Protein AF-A0AA42UEP9-F1 (afdb_monomer_lite)

Sequence (119 aa):
MKMKLSLFCANTGLSKKDFPLWSDVYDALHQLRRNTGSVNIVDFDNQKTLSIHSDGMHFLLSLIEGKDDKTKIQSIQTACFGRKESSVPPVFLSHSHGLTSDFEFVTEVSRTFFITGQV

pLDDT: mean 79.88, std 18.28, range [32.94, 97.12]

Organism: Enterobacter cloacae (NCBI:txid550)

Radius of gyration: 13.28 Å; chains: 1; bounding box: 37×29×29 Å

Foldseek 3Di:
DFKKKWWAFPVPGIDIDTPDDLVVVVVSLVVQLQGFTWMWIADPVQQWIFIWGHRNQWIWTDIDHDDPVVVVNVVQSCVVPVDPDDDDDHDDDVDTDPIDRDSVVVSVQVVCCNVPVHD

Secondary structure (DSSP, 8-state):
--EEEEEEETTTEEEEEES--HHHHHHHHHHHTTSSEEEEEEETTTTEEEEEEESSS-EEEEEEESS-HHHHHHHHHHHHHS-SS---PPP--TT----B--HHHHHHHHHHHHHHS--

Structure (mmCIF, N/CA/C/O backbone):
data_AF-A0AA42UEP9-F1
#
_entry.id   AF-A0AA42UEP9-F1
#
loop_
_atom_site.group_PDB
_atom_site.id
_atom_site.type_symbol
_atom_site.label_atom_id
_atom_site.label_alt_id
_atom_site.label_comp_id
_atom_site.label_asym_id
_atom_site.label_entity_id
_atom_site.label_seq_id
_atom_site.pdbx_PDB_ins_code
_atom_site.Cartn_x
_atom_site.Cartn_y
_atom_site.Cartn_z
_atom_site.occupancy
_atom_site.B_iso_or_equiv
_atom_site.auth_seq_id
_atom_site.auth_comp_id
_atom_site.auth_asym_id
_atom_site.auth_atom_id
_atom_site.pdbx_PDB_model_num
ATOM 1 N N . MET A 1 1 ? -13.415 3.759 10.375 1.00 77.50 1 MET A N 1
ATOM 2 C CA . MET A 1 1 ? -11.969 3.505 10.483 1.00 77.50 1 MET A CA 1
ATOM 3 C C . MET A 1 1 ? -11.217 4.781 10.204 1.00 77.50 1 MET A C 1
ATOM 5 O O . MET A 1 1 ? -11.505 5.462 9.221 1.00 77.50 1 MET A O 1
ATOM 9 N N . LYS A 1 2 ? -10.284 5.126 11.081 1.00 88.38 2 LYS A N 1
ATOM 10 C CA . LYS A 1 2 ? -9.374 6.250 10.890 1.00 88.38 2 LYS A CA 1
ATOM 11 C C . LYS A 1 2 ? -8.211 5.811 10.013 1.00 88.38 2 LYS A C 1
ATOM 13 O O . LYS A 1 2 ? -7.197 5.322 10.505 1.00 88.38 2 LYS A O 1
ATOM 18 N N . MET A 1 3 ? -8.382 6.009 8.712 1.00 93.31 3 MET A N 1
ATOM 19 C CA . MET A 1 3 ? -7.340 5.708 7.741 1.00 93.31 3 MET A CA 1
ATOM 20 C C . MET A 1 3 ? -6.307 6.824 7.650 1.00 93.31 3 MET A C 1
ATOM 22 O O . MET A 1 3 ? -6.632 8.012 7.745 1.00 93.31 3 MET A O 1
ATOM 26 N N . LYS A 1 4 ? -5.059 6.434 7.405 1.00 94.62 4 LYS A N 1
ATOM 27 C CA . LYS A 1 4 ? -3.986 7.332 6.980 1.00 94.62 4 LYS A CA 1
ATOM 28 C C . LYS A 1 4 ? -3.280 6.745 5.773 1.00 94.62 4 LYS A C 1
ATOM 30 O O . LYS A 1 4 ? -3.128 5.534 5.662 1.00 94.62 4 LYS A O 1
ATOM 35 N N . LEU A 1 5 ? -2.830 7.617 4.885 1.00 95.88 5 LEU A N 1
ATOM 36 C CA . LEU A 1 5 ? -2.074 7.255 3.698 1.00 95.88 5 LEU A CA 1
ATOM 37 C C . LEU A 1 5 ? -0.696 7.897 3.772 1.00 95.88 5 LEU A C 1
ATOM 39 O O . LEU A 1 5 ? -0.560 9.077 4.101 1.00 95.88 5 LEU A O 1
ATOM 43 N N . SER A 1 6 ? 0.329 7.133 3.426 1.00 93.94 6 SER A N 1
ATOM 44 C CA . SER A 1 6 ? 1.643 7.680 3.109 1.00 93.94 6 SER A CA 1
ATOM 45 C C . SER A 1 6 ? 2.149 7.096 1.802 1.00 93.94 6 SER A C 1
ATOM 47 O O . SER A 1 6 ? 2.009 5.901 1.565 1.00 93.94 6 SER A O 1
ATOM 49 N N . LEU A 1 7 ? 2.731 7.949 0.971 1.00 92.69 7 LEU A N 1
ATOM 50 C CA . LEU A 1 7 ? 3.382 7.591 -0.279 1.00 92.69 7 LEU A CA 1
ATOM 51 C C . LEU A 1 7 ? 4.828 8.054 -0.186 1.00 92.69 7 LEU A C 1
ATOM 53 O O . LEU A 1 7 ? 5.084 9.228 0.066 1.00 92.69 7 LEU A O 1
ATOM 57 N N . PHE A 1 8 ? 5.766 7.152 -0.409 1.00 90.94 8 PHE A N 1
ATOM 58 C CA . PHE A 1 8 ? 7.166 7.475 -0.602 1.00 90.94 8 PHE A CA 1
ATOM 59 C C . PHE A 1 8 ? 7.583 7.009 -1.990 1.00 90.94 8 PHE A C 1
ATOM 61 O O . PHE A 1 8 ? 7.491 5.824 -2.289 1.00 90.94 8 PHE A O 1
ATOM 68 N N . CYS A 1 9 ? 8.099 7.907 -2.820 1.00 85.69 9 CYS A N 1
ATOM 69 C CA . CYS A 1 9 ? 8.803 7.527 -4.042 1.00 85.69 9 CYS A CA 1
ATOM 70 C C . CYS A 1 9 ? 10.182 8.175 -4.041 1.00 85.69 9 CYS A C 1
ATOM 72 O O . CYS A 1 9 ? 10.324 9.329 -3.640 1.00 85.69 9 CYS A O 1
ATOM 74 N N . ALA A 1 10 ? 11.191 7.463 -4.545 1.00 79.00 10 ALA A N 1
ATOM 75 C CA . ALA A 1 10 ? 12.559 7.980 -4.597 1.00 79.00 10 ALA A CA 1
ATOM 76 C C . ALA A 1 10 ? 12.660 9.330 -5.340 1.00 79.00 10 ALA A C 1
ATOM 78 O O . AL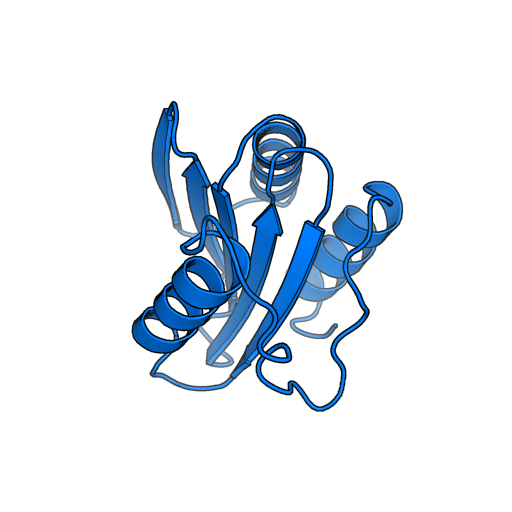A A 1 10 ? 13.451 10.187 -4.957 1.00 79.00 10 ALA A O 1
ATOM 79 N N . ASN A 1 11 ? 11.817 9.533 -6.358 1.00 72.94 11 ASN A N 1
ATOM 80 C CA . ASN A 1 11 ? 11.858 10.706 -7.234 1.00 72.94 11 ASN A CA 1
ATOM 81 C C . ASN A 1 11 ? 11.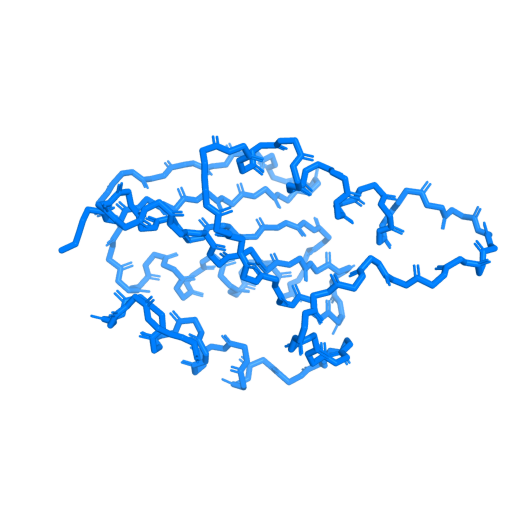031 11.899 -6.729 1.00 72.94 11 ASN A C 1
ATOM 83 O O . ASN A 1 11 ? 11.349 13.038 -7.055 1.00 72.94 11 ASN A O 1
ATOM 87 N N . THR A 1 12 ? 9.957 11.657 -5.972 1.00 78.06 12 THR A N 1
ATOM 88 C CA . THR A 1 12 ? 9.004 12.706 -5.546 1.00 78.06 12 THR A CA 1
ATOM 89 C C . THR A 1 12 ? 8.988 12.933 -4.036 1.00 78.06 12 THR A C 1
ATOM 91 O O . THR A 1 12 ? 8.386 13.895 -3.563 1.00 78.06 12 THR A O 1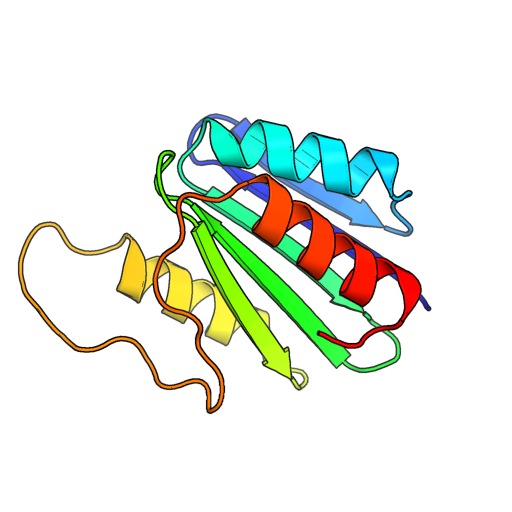
ATOM 94 N N . GLY A 1 13 ? 9.689 12.097 -3.269 1.00 81.62 13 GLY A N 1
ATOM 95 C CA . GLY A 1 13 ? 9.784 12.204 -1.820 1.00 81.62 13 GLY A CA 1
ATOM 96 C C . GLY A 1 13 ? 8.587 11.595 -1.089 1.00 81.62 13 GLY A C 1
ATOM 97 O O . GLY A 1 13 ? 7.925 10.682 -1.580 1.00 81.62 13 GLY A O 1
ATOM 98 N N . LEU A 1 14 ? 8.360 12.066 0.140 1.00 88.19 14 LEU A N 1
ATOM 99 C CA . LEU A 1 14 ? 7.337 11.557 1.053 1.00 88.19 14 LEU A CA 1
ATOM 100 C C . LEU A 1 14 ? 6.109 12.474 1.061 1.00 88.19 14 LEU A C 1
ATOM 102 O O . LEU A 1 14 ? 6.210 13.645 1.419 1.00 88.19 14 LEU A O 1
ATOM 106 N N . SER A 1 15 ? 4.944 11.906 0.772 1.00 91.00 15 SER A N 1
ATOM 107 C CA . SER A 1 15 ? 3.631 12.527 0.927 1.00 91.00 15 SER A CA 1
ATOM 108 C C . SER A 1 15 ? 2.814 11.782 1.981 1.00 91.00 15 SER A C 1
ATOM 110 O O . SER A 1 15 ? 2.927 10.562 2.129 1.00 91.00 15 SER A O 1
ATOM 112 N N . LYS A 1 16 ? 2.002 12.511 2.749 1.00 94.00 16 LYS A N 1
ATOM 113 C CA . LYS A 1 16 ? 1.124 11.955 3.787 1.00 94.00 16 LYS A CA 1
ATOM 114 C C . LYS A 1 16 ? -0.245 12.607 3.720 1.00 94.00 16 LYS A C 1
ATOM 116 O O . LYS A 1 16 ? -0.343 13.809 3.488 1.00 94.00 16 LYS A O 1
ATOM 121 N N . LYS A 1 17 ? -1.282 11.821 3.991 1.00 95.31 17 LYS A N 1
ATOM 122 C CA . LYS A 1 17 ? -2.660 12.294 4.071 1.00 95.31 17 LYS A CA 1
ATOM 123 C C . LYS A 1 17 ? -3.387 11.612 5.223 1.00 95.31 17 LYS A C 1
ATOM 125 O O . LYS A 1 17 ? -3.453 10.385 5.285 1.00 95.31 17 LYS A O 1
ATOM 130 N N . ASP A 1 18 ? -3.927 12.417 6.130 1.00 94.19 18 ASP A N 1
ATOM 131 C CA . ASP A 1 18 ? -4.884 11.948 7.129 1.00 94.19 18 ASP A CA 1
ATOM 132 C C . ASP A 1 18 ? -6.282 11.902 6.501 1.00 94.19 18 ASP A C 1
ATOM 134 O O . ASP A 1 18 ? -6.630 12.776 5.707 1.00 94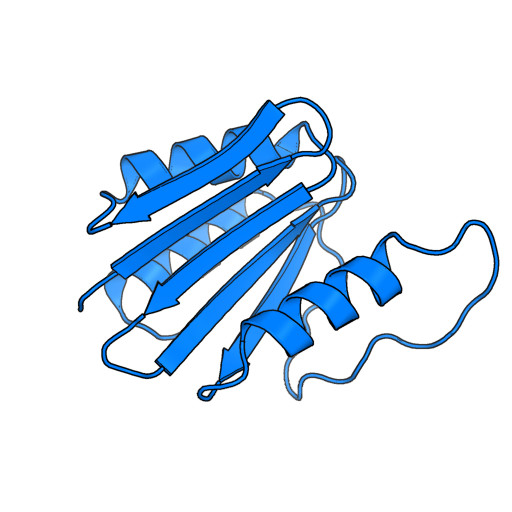.19 18 ASP A O 1
ATOM 138 N N . PHE A 1 19 ? -7.076 10.889 6.857 1.00 93.19 19 PHE A N 1
ATOM 139 C CA . PHE A 1 19 ? -8.432 10.685 6.328 1.00 93.19 19 PHE A CA 1
ATOM 140 C C . PHE A 1 19 ? -8.495 10.689 4.783 1.00 93.19 19 PHE A C 1
ATOM 142 O O . PHE A 1 19 ? -9.265 11.454 4.198 1.00 93.19 19 PHE A O 1
ATOM 149 N N . PRO A 1 20 ? -7.670 9.870 4.100 1.00 96.25 20 PRO A N 1
ATOM 150 C CA . PRO A 1 20 ? -7.699 9.764 2.645 1.00 96.25 20 PRO A CA 1
ATOM 151 C C . PRO A 1 20 ? -9.057 9.233 2.164 1.00 96.25 20 PRO A C 1
ATOM 153 O O . PRO A 1 20 ? -9.720 8.464 2.859 1.00 96.25 20 PRO A O 1
ATOM 156 N N . LEU A 1 21 ? -9.446 9.608 0.949 1.00 96.75 21 LEU A N 1
ATOM 157 C CA . LEU A 1 21 ? -10.490 8.940 0.178 1.00 96.75 21 LEU A CA 1
ATOM 158 C C . LEU A 1 21 ? -9.882 7.771 -0.605 1.00 96.75 21 LEU A C 1
ATOM 160 O O . LEU A 1 21 ? -8.676 7.728 -0.847 1.00 96.75 21 LEU A O 1
ATOM 164 N N . TRP A 1 22 ? -10.723 6.848 -1.081 1.00 96.31 22 TRP A N 1
ATOM 165 C CA . TRP A 1 22 ? -10.253 5.760 -1.947 1.00 96.31 22 TRP A CA 1
ATOM 166 C C . TRP A 1 22 ? -9.541 6.278 -3.207 1.00 96.31 22 TRP A C 1
ATOM 168 O O . TRP A 1 22 ? -8.546 5.697 -3.628 1.00 96.31 22 TRP A O 1
ATOM 178 N N . SER A 1 23 ? -9.999 7.398 -3.778 1.00 97.12 23 SER A N 1
ATOM 179 C CA . SER A 1 23 ? -9.333 8.033 -4.921 1.00 97.12 23 SER A CA 1
ATOM 180 C C . SER A 1 23 ? -7.884 8.412 -4.613 1.00 97.12 23 SER A C 1
ATOM 182 O O . SER A 1 23 ? -7.017 8.186 -5.445 1.00 97.12 23 SER A O 1
ATOM 184 N N . ASP A 1 24 ? -7.594 8.891 -3.398 1.00 97.06 24 ASP A N 1
ATOM 185 C CA . ASP A 1 24 ? -6.225 9.231 -2.995 1.00 97.06 24 ASP A CA 1
ATOM 186 C C . ASP A 1 24 ? -5.326 7.992 -2.934 1.00 97.06 24 ASP A C 1
ATOM 188 O O . ASP A 1 24 ? -4.160 8.037 -3.327 1.00 97.06 24 ASP A O 1
ATOM 192 N N . VAL A 1 25 ? -5.870 6.875 -2.440 1.00 96.62 25 VAL A N 1
ATOM 193 C CA . VAL A 1 25 ? -5.162 5.590 -2.388 1.00 96.62 25 VAL A CA 1
ATOM 194 C C . VAL A 1 25 ? -4.895 5.082 -3.801 1.00 96.62 25 VAL A C 1
ATOM 196 O O . VAL A 1 25 ? -3.771 4.703 -4.118 1.00 96.62 25 VAL A O 1
ATOM 199 N N . TYR A 1 26 ? -5.908 5.116 -4.664 1.00 96.69 26 TYR A N 1
ATOM 200 C CA . TYR A 1 26 ? -5.798 4.678 -6.051 1.00 96.69 26 TYR A CA 1
ATOM 201 C C . TYR A 1 26 ? -4.770 5.506 -6.837 1.00 96.69 26 TYR A C 1
ATOM 203 O O . TYR A 1 26 ? -3.921 4.941 -7.529 1.00 96.69 26 TYR A O 1
ATOM 211 N N . ASP A 1 27 ? -4.770 6.828 -6.662 1.00 96.00 27 ASP A N 1
ATOM 212 C CA . ASP A 1 27 ? -3.784 7.721 -7.273 1.00 96.00 27 ASP A CA 1
ATOM 213 C C . ASP A 1 27 ? -2.365 7.437 -6.760 1.00 96.00 27 ASP A C 1
ATOM 215 O O . ASP A 1 27 ? -1.408 7.428 -7.539 1.00 96.00 27 ASP A O 1
ATOM 219 N N . ALA A 1 28 ? -2.210 7.157 -5.462 1.00 95.56 28 ALA A N 1
ATOM 220 C CA . ALA A 1 28 ? -0.925 6.777 -4.882 1.00 95.56 28 ALA A CA 1
ATOM 221 C C . ALA A 1 28 ? -0.411 5.436 -5.436 1.00 95.56 28 ALA A C 1
ATOM 223 O O . ALA A 1 28 ? 0.774 5.323 -5.746 1.00 95.56 28 ALA A O 1
ATOM 224 N N . LEU A 1 29 ? -1.287 4.443 -5.628 1.00 95.19 29 LEU A N 1
ATOM 225 C CA . LEU A 1 29 ? -0.936 3.165 -6.257 1.00 95.19 29 LEU A CA 1
ATOM 226 C C . LEU A 1 29 ? -0.501 3.351 -7.718 1.00 95.19 29 LEU A C 1
ATOM 228 O O . LEU A 1 29 ? 0.496 2.766 -8.142 1.00 95.19 29 LEU A O 1
ATOM 232 N N . HIS A 1 30 ? -1.183 4.207 -8.485 1.00 94.44 30 HIS A N 1
ATOM 233 C CA . HIS A 1 30 ? -0.778 4.536 -9.860 1.00 94.44 30 HIS A CA 1
ATOM 234 C C . HIS A 1 30 ? 0.574 5.240 -9.932 1.00 94.44 30 HIS A C 1
ATOM 236 O O . HIS A 1 30 ? 1.368 4.968 -10.835 1.00 94.44 30 HIS A O 1
ATOM 242 N N . GLN A 1 31 ? 0.863 6.123 -8.976 1.00 92.56 31 GLN A N 1
ATOM 243 C CA . GLN A 1 31 ? 2.188 6.728 -8.859 1.00 92.56 31 GLN A CA 1
ATOM 244 C C . GLN A 1 31 ? 3.243 5.672 -8.520 1.00 92.56 31 GLN A C 1
ATOM 246 O O . GLN A 1 31 ? 4.284 5.614 -9.178 1.00 92.56 31 GLN A O 1
ATOM 251 N N . LEU A 1 32 ? 2.957 4.796 -7.556 1.00 91.56 32 LEU A N 1
ATOM 252 C CA . LEU A 1 32 ? 3.845 3.710 -7.145 1.00 91.56 32 LEU A CA 1
ATOM 253 C C . LEU A 1 32 ? 4.123 2.714 -8.284 1.00 91.56 32 LEU A C 1
ATOM 255 O O . LEU A 1 32 ? 5.234 2.206 -8.407 1.00 91.56 32 LEU A 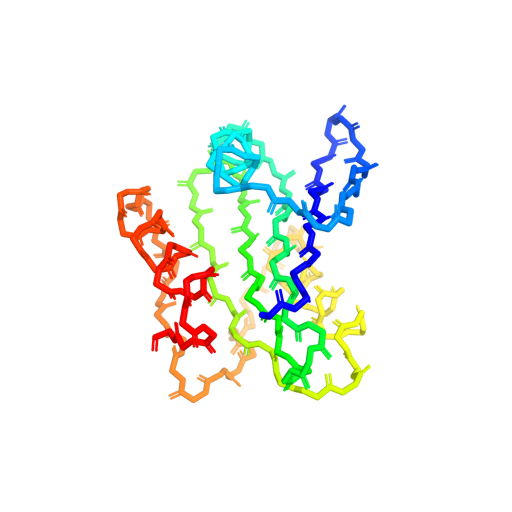O 1
ATOM 259 N N . ARG A 1 33 ? 3.156 2.478 -9.176 1.00 89.94 33 ARG A N 1
ATOM 260 C CA . ARG A 1 33 ? 3.320 1.608 -10.353 1.00 89.94 33 ARG A CA 1
ATOM 261 C C . ARG A 1 33 ? 4.459 2.033 -11.276 1.00 89.94 33 ARG A C 1
ATOM 263 O O . ARG A 1 33 ? 4.997 1.201 -11.991 1.00 89.94 33 ARG A O 1
ATOM 270 N N . ARG A 1 34 ? 4.805 3.320 -11.299 1.00 88.44 34 ARG A N 1
ATOM 271 C CA . ARG A 1 34 ? 5.838 3.873 -12.189 1.00 88.44 34 ARG A CA 1
ATOM 272 C C . ARG A 1 34 ? 7.124 4.247 -11.459 1.00 88.44 34 ARG A C 1
ATOM 274 O O . ARG A 1 34 ? 8.020 4.812 -12.078 1.00 88.44 34 ARG A O 1
ATOM 281 N N . ASN A 1 35 ? 7.204 3.999 -10.153 1.00 86.81 35 ASN A N 1
ATOM 282 C CA . ASN A 1 35 ? 8.292 4.488 -9.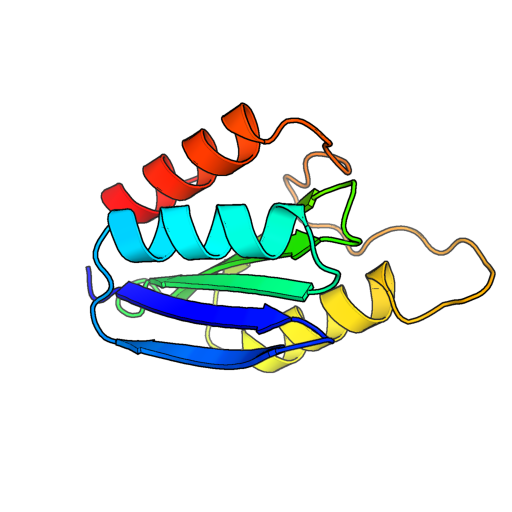318 1.00 86.81 35 ASN A CA 1
ATOM 283 C C . ASN A 1 35 ? 8.749 3.434 -8.312 1.00 86.81 35 ASN A C 1
ATOM 285 O O . ASN A 1 35 ? 7.942 2.714 -7.733 1.00 86.81 35 ASN A O 1
ATOM 289 N N . THR A 1 36 ? 10.046 3.433 -8.014 1.00 87.94 36 THR A N 1
ATOM 290 C CA . THR A 1 36 ? 10.563 2.728 -6.842 1.00 87.94 36 THR A CA 1
ATOM 291 C C . THR A 1 36 ? 10.122 3.457 -5.571 1.00 87.94 36 THR A C 1
ATOM 293 O O . THR A 1 36 ? 10.363 4.664 -5.422 1.00 87.94 36 THR A O 1
ATOM 296 N N . GLY A 1 37 ? 9.471 2.751 -4.648 1.00 90.25 37 GLY A N 1
ATOM 297 C CA . GLY A 1 37 ? 8.864 3.389 -3.484 1.00 90.25 37 GLY A CA 1
ATOM 298 C C . GLY A 1 37 ? 7.995 2.485 -2.617 1.00 90.25 37 GLY A C 1
ATOM 299 O O . GLY A 1 37 ? 8.066 1.258 -2.696 1.00 90.25 37 GLY A O 1
ATOM 300 N N . SER A 1 38 ? 7.160 3.111 -1.789 1.00 91.81 38 SER A N 1
ATOM 301 C CA . SER A 1 38 ? 6.125 2.447 -1.003 1.00 91.81 38 SER A CA 1
ATOM 302 C C . SER A 1 38 ? 4.859 3.287 -0.831 1.00 91.81 38 SER A C 1
ATOM 304 O O . SER A 1 38 ? 4.901 4.514 -0.754 1.00 91.81 38 SER A O 1
ATOM 306 N N . VAL A 1 39 ? 3.722 2.607 -0.736 1.00 94.94 39 VAL A N 1
ATOM 307 C CA . VAL A 1 39 ? 2.432 3.134 -0.292 1.00 94.94 39 VAL A CA 1
ATOM 308 C C . VAL A 1 39 ? 2.070 2.410 0.993 1.00 94.94 39 VAL A C 1
ATOM 310 O O . VAL A 1 39 ? 2.036 1.188 1.011 1.00 94.94 39 VAL A O 1
ATOM 313 N N . ASN A 1 40 ? 1.774 3.147 2.059 1.00 94.19 40 ASN A N 1
ATOM 314 C CA . ASN A 1 40 ? 1.298 2.565 3.310 1.00 94.19 40 ASN A CA 1
ATOM 315 C C . ASN A 1 40 ? -0.098 3.095 3.610 1.00 94.19 40 ASN A C 1
ATOM 317 O O . ASN A 1 40 ? -0.280 4.309 3.768 1.00 94.19 40 ASN A O 1
ATOM 321 N N . ILE A 1 41 ? -1.054 2.176 3.704 1.00 94.81 41 ILE A N 1
ATOM 322 C CA . ILE A 1 41 ? -2.428 2.422 4.131 1.00 94.81 41 ILE A CA 1
ATOM 323 C C . ILE A 1 41 ? -2.515 1.951 5.580 1.00 94.81 41 ILE A C 1
ATOM 325 O O . ILE A 1 41 ? -2.356 0.767 5.862 1.00 94.81 41 ILE A O 1
ATOM 329 N N . VAL A 1 42 ? -2.723 2.885 6.499 1.00 92.69 42 VAL A N 1
ATOM 330 C CA . VAL A 1 42 ? -2.713 2.635 7.941 1.00 92.69 42 VAL A CA 1
ATOM 331 C C . VAL A 1 42 ? -4.135 2.710 8.464 1.00 92.69 42 VAL A C 1
ATOM 333 O O . VAL A 1 42 ? -4.759 3.769 8.400 1.00 92.69 42 VAL A O 1
ATOM 336 N N . ASP A 1 43 ? -4.614 1.614 9.032 1.00 91.38 43 ASP A N 1
ATOM 337 C CA . ASP A 1 43 ? -5.783 1.586 9.897 1.00 91.38 43 ASP A CA 1
ATOM 338 C C . ASP A 1 43 ? -5.346 1.886 11.332 1.00 91.38 43 ASP A C 1
ATOM 340 O O . ASP A 1 43 ? -4.829 1.031 12.060 1.00 91.38 43 ASP A O 1
ATOM 344 N N . PHE A 1 44 ? -5.536 3.142 11.735 1.00 86.50 44 PHE A N 1
ATOM 345 C CA . PHE A 1 44 ? -5.117 3.620 13.046 1.00 86.50 44 PHE A CA 1
ATOM 346 C C . PHE A 1 44 ? -5.916 2.986 14.189 1.00 86.50 44 PHE A C 1
ATOM 348 O O . PHE A 1 44 ? -5.373 2.806 15.278 1.00 86.50 44 PHE A O 1
ATOM 355 N N . ASP A 1 45 ? -7.188 2.651 13.955 1.00 87.12 45 ASP A N 1
ATOM 356 C CA . ASP A 1 45 ? -8.056 2.112 15.004 1.00 87.12 45 ASP A CA 1
ATOM 357 C C . ASP A 1 45 ? -7.640 0.673 15.350 1.00 87.12 45 ASP A C 1
ATOM 359 O O . ASP A 1 45 ? -7.576 0.315 16.527 1.00 87.12 45 ASP A O 1
ATOM 363 N N . ASN A 1 46 ? -7.275 -0.119 14.336 1.00 87.19 46 ASN A N 1
ATOM 364 C CA . ASN A 1 46 ? -6.891 -1.524 14.505 1.00 87.19 46 ASN A CA 1
ATOM 365 C C . ASN A 1 46 ? -5.374 -1.768 14.557 1.00 87.19 46 ASN A C 1
ATOM 367 O O . ASN A 1 46 ? -4.957 -2.915 14.711 1.00 87.19 46 ASN A O 1
ATOM 371 N N . GLN A 1 47 ? -4.549 -0.718 14.456 1.00 88.25 47 GLN A N 1
ATOM 372 C CA . GLN A 1 47 ? -3.079 -0.813 14.427 1.00 88.25 47 GLN A CA 1
ATOM 373 C C . GLN A 1 47 ? -2.590 -1.802 13.358 1.00 88.25 47 GLN A C 1
ATOM 375 O O . GLN A 1 47 ? -1.758 -2.676 13.621 1.00 88.25 47 GLN A O 1
ATOM 380 N N . LYS A 1 48 ? -3.164 -1.678 12.158 1.00 89.50 48 LYS A N 1
ATOM 381 C CA . LYS A 1 48 ? -2.784 -2.463 10.986 1.00 89.50 48 LYS A CA 1
ATOM 382 C C . LYS A 1 48 ? -2.313 -1.540 9.882 1.00 89.50 48 LYS A C 1
ATOM 384 O O . LYS A 1 48 ? -2.942 -0.522 9.610 1.00 89.50 48 LYS A O 1
ATOM 389 N N . THR A 1 49 ? -1.258 -1.941 9.198 1.00 91.12 49 THR A N 1
ATOM 390 C CA . THR A 1 49 ? -0.735 -1.231 8.041 1.00 91.12 49 THR A CA 1
ATOM 391 C C . THR A 1 49 ? -0.602 -2.195 6.875 1.00 91.12 49 THR A C 1
ATOM 393 O O . THR A 1 49 ? 0.163 -3.154 6.946 1.00 91.12 49 THR A O 1
ATOM 396 N N . LEU A 1 50 ? -1.313 -1.925 5.782 1.00 92.62 50 LEU A N 1
ATOM 397 C CA . LEU A 1 50 ? -1.012 -2.536 4.494 1.00 92.62 50 LEU A CA 1
ATOM 398 C C . LEU A 1 50 ? 0.076 -1.698 3.819 1.00 92.62 50 LEU A C 1
ATOM 400 O O . LEU A 1 50 ? -0.170 -0.566 3.395 1.00 92.62 50 LEU A O 1
ATOM 404 N N . SER A 1 51 ? 1.283 -2.252 3.752 1.00 92.19 51 SER A N 1
ATOM 405 C CA . SER A 1 51 ? 2.414 -1.663 3.039 1.00 92.19 51 SER A CA 1
ATOM 406 C C . SER A 1 51 ? 2.560 -2.315 1.670 1.00 92.19 51 SER A C 1
ATOM 408 O O . SER A 1 51 ? 2.726 -3.528 1.571 1.00 92.19 51 SER A O 1
ATOM 410 N N . ILE A 1 52 ? 2.525 -1.510 0.614 1.00 93.19 52 ILE A N 1
ATOM 411 C CA . ILE A 1 52 ? 2.813 -1.916 -0.757 1.00 93.19 52 ILE A CA 1
ATOM 412 C C . ILE A 1 52 ? 4.144 -1.294 -1.149 1.00 93.19 52 ILE A C 1
ATOM 414 O O . ILE A 1 52 ? 4.262 -0.074 -1.209 1.00 93.19 52 ILE A O 1
ATOM 418 N N . HIS A 1 53 ? 5.142 -2.110 -1.452 1.00 90.81 53 HIS A N 1
ATOM 419 C CA . HIS A 1 53 ? 6.407 -1.646 -2.006 1.00 90.81 53 HIS A CA 1
ATOM 420 C C . HIS A 1 53 ? 6.484 -1.933 -3.500 1.00 90.81 53 HIS A C 1
ATOM 422 O O . HIS A 1 53 ? 5.903 -2.910 -3.961 1.00 90.81 53 HIS A O 1
ATOM 428 N N . SER A 1 54 ? 7.227 -1.111 -4.238 1.00 89.06 54 SER A N 1
ATOM 429 C CA . SER A 1 54 ? 7.442 -1.280 -5.676 1.00 89.06 54 SER A CA 1
ATOM 430 C C . SER A 1 54 ? 8.887 -0.981 -6.057 1.00 89.06 54 SER A C 1
ATOM 432 O O . SER A 1 54 ? 9.472 -0.036 -5.524 1.00 89.06 54 SER A O 1
ATOM 434 N N . ASP A 1 55 ? 9.450 -1.750 -6.994 1.00 85.25 55 ASP A N 1
ATOM 435 C CA . ASP A 1 55 ? 10.679 -1.387 -7.725 1.00 85.25 55 ASP A CA 1
ATOM 436 C C . ASP A 1 55 ? 10.392 -0.552 -8.989 1.00 85.25 55 ASP A C 1
ATOM 438 O O . ASP A 1 55 ? 11.329 -0.061 -9.614 1.00 85.25 55 ASP A O 1
ATOM 442 N N . GLY A 1 56 ? 9.120 -0.336 -9.340 1.00 79.69 56 GLY A N 1
ATOM 443 C CA . GLY A 1 56 ? 8.676 0.270 -10.599 1.00 79.69 56 GLY A CA 1
ATOM 444 C C . GLY A 1 56 ? 8.176 -0.741 -11.640 1.00 79.69 56 GLY A C 1
ATOM 445 O O . GLY A 1 56 ? 7.718 -0.329 -12.703 1.00 79.69 56 GLY A O 1
ATOM 446 N N . MET A 1 57 ? 8.242 -2.044 -11.350 1.00 81.19 57 MET A N 1
ATOM 447 C CA . MET A 1 57 ? 7.736 -3.134 -12.198 1.00 81.19 57 MET A CA 1
ATOM 448 C C . MET A 1 57 ? 6.946 -4.187 -11.410 1.00 81.19 57 MET A C 1
ATOM 450 O O . MET A 1 57 ? 5.931 -4.684 -11.895 1.00 81.19 57 MET A O 1
ATOM 454 N N . HIS A 1 58 ? 7.389 -4.504 -10.199 1.00 86.88 58 HIS A N 1
ATOM 455 C CA . HIS A 1 58 ? 6.805 -5.497 -9.310 1.00 86.88 58 HIS A CA 1
ATOM 456 C C . HIS A 1 58 ? 6.365 -4.850 -8.007 1.00 86.88 58 HIS A C 1
ATOM 458 O O . HIS A 1 58 ? 6.961 -3.880 -7.543 1.00 86.88 58 HIS A O 1
ATOM 464 N N . PHE A 1 59 ? 5.366 -5.459 -7.384 1.00 87.06 59 PHE A N 1
ATOM 465 C CA . PHE A 1 59 ? 4.824 -5.072 -6.099 1.00 87.06 59 PHE A CA 1
ATOM 466 C C . PHE A 1 59 ? 5.057 -6.162 -5.061 1.00 87.06 59 PHE A C 1
ATOM 468 O O . PHE A 1 59 ? 4.920 -7.355 -5.341 1.00 87.06 59 PHE A O 1
ATOM 475 N N . LEU A 1 60 ? 5.347 -5.733 -3.838 1.00 89.31 60 LEU A N 1
ATOM 476 C CA . LEU A 1 60 ? 5.321 -6.566 -2.645 1.00 89.31 60 LEU A CA 1
ATOM 477 C C . LEU A 1 60 ? 4.296 -5.990 -1.674 1.00 89.31 60 LEU A C 1
ATOM 479 O O . LEU A 1 60 ? 4.438 -4.845 -1.247 1.00 89.31 60 LEU A O 1
ATOM 483 N N . LEU A 1 61 ? 3.292 -6.786 -1.316 1.00 89.88 61 LEU A N 1
ATOM 484 C CA . LEU A 1 61 ? 2.287 -6.417 -0.327 1.00 89.88 61 LEU A CA 1
ATOM 485 C C . LEU A 1 61 ? 2.626 -7.077 1.009 1.00 89.88 61 LEU A C 1
ATOM 487 O O . LEU A 1 61 ? 2.843 -8.284 1.080 1.00 89.88 61 LEU A O 1
ATOM 491 N N . SER A 1 62 ? 2.630 -6.275 2.064 1.00 87.31 62 SER A N 1
ATOM 492 C CA . SER A 1 62 ? 2.956 -6.690 3.422 1.00 87.31 62 SER A CA 1
ATOM 493 C C . SER A 1 62 ? 1.905 -6.151 4.379 1.00 87.31 62 SER A C 1
ATOM 495 O O . SER A 1 62 ? 1.775 -4.937 4.539 1.00 87.31 62 SER A O 1
ATOM 497 N N . LEU A 1 63 ? 1.175 -7.047 5.042 1.00 89.06 63 LEU A N 1
ATOM 498 C CA . LEU A 1 63 ? 0.312 -6.678 6.159 1.00 89.06 63 LEU A CA 1
ATOM 499 C C . LEU A 1 63 ? 1.143 -6.649 7.443 1.00 89.06 63 LEU A C 1
ATOM 501 O O . LEU A 1 63 ? 1.744 -7.647 7.838 1.00 89.06 63 LEU A O 1
ATOM 505 N N . ILE A 1 64 ? 1.179 -5.493 8.090 1.00 86.25 64 ILE A N 1
ATOM 506 C CA . ILE A 1 64 ? 1.928 -5.250 9.314 1.00 86.25 64 ILE A CA 1
ATOM 507 C C . ILE A 1 64 ? 0.930 -5.008 10.439 1.00 86.25 64 ILE A C 1
ATOM 509 O O . ILE A 1 64 ? 0.075 -4.135 10.336 1.00 86.25 64 ILE A O 1
ATOM 513 N N . GLU A 1 65 ? 1.047 -5.780 11.515 1.00 85.19 65 GLU A N 1
ATOM 514 C CA . GLU A 1 65 ? 0.219 -5.626 12.711 1.00 85.19 65 GLU A CA 1
ATOM 515 C C . GLU A 1 65 ? 1.068 -5.126 13.896 1.00 85.19 65 GLU A C 1
ATOM 517 O O . GLU A 1 65 ? 2.215 -5.566 14.099 1.00 85.19 65 GLU A O 1
ATOM 522 N N . GLY A 1 66 ? 0.495 -4.221 14.697 1.00 74.81 66 GLY A N 1
ATOM 523 C CA . GLY A 1 66 ? 1.064 -3.709 15.948 1.00 74.81 66 GLY A CA 1
ATOM 524 C C . GLY A 1 66 ? 1.578 -2.264 15.879 1.00 74.81 66 GLY A C 1
ATOM 525 O O . GLY A 1 66 ? 1.409 -1.564 14.897 1.00 74.81 66 GLY A O 1
ATOM 526 N N . LYS A 1 67 ? 2.202 -1.780 16.964 1.00 62.22 67 LYS A N 1
ATOM 527 C CA . LYS A 1 67 ? 2.647 -0.371 17.086 1.00 62.22 67 LYS A CA 1
ATOM 528 C C . LYS A 1 67 ? 3.984 -0.044 16.410 1.00 62.22 67 LYS A C 1
ATOM 530 O O . LYS A 1 67 ? 4.333 1.131 16.321 1.00 62.22 67 LYS A O 1
ATOM 535 N N . ASP A 1 68 ? 4.747 -1.045 15.975 1.00 61.97 68 ASP A N 1
ATOM 536 C CA . ASP A 1 68 ? 6.130 -0.870 15.497 1.00 61.97 68 ASP A CA 1
ATOM 537 C C . ASP A 1 68 ? 6.232 -0.867 13.960 1.00 61.97 68 ASP A C 1
ATOM 539 O O . ASP A 1 68 ? 7.094 -1.501 13.347 1.00 61.97 68 ASP A O 1
ATOM 543 N N . ASP A 1 69 ? 5.297 -0.162 13.321 1.00 65.44 69 ASP A N 1
ATOM 544 C CA . ASP A 1 69 ? 5.134 -0.153 11.866 1.00 65.44 69 ASP A CA 1
ATOM 545 C C . ASP A 1 69 ? 6.334 0.467 11.154 1.00 65.44 69 ASP A C 1
ATOM 547 O O . ASP A 1 69 ? 6.787 -0.031 10.128 1.00 65.44 69 ASP A O 1
ATOM 551 N N . LYS A 1 70 ? 6.907 1.537 11.713 1.00 67.06 70 LYS A N 1
ATOM 552 C CA . LYS A 1 70 ? 7.976 2.291 11.046 1.00 67.06 70 LYS A CA 1
ATOM 553 C C . LYS A 1 70 ? 9.256 1.469 10.892 1.00 67.06 70 LYS A C 1
ATOM 555 O O . LYS A 1 70 ? 9.863 1.496 9.822 1.00 67.06 70 LYS A O 1
ATOM 560 N N . THR A 1 71 ? 9.642 0.735 11.935 1.00 70.75 71 THR A N 1
ATOM 561 C CA . THR A 1 71 ? 10.825 -0.135 11.929 1.00 70.75 71 THR A CA 1
ATOM 562 C C . THR A 1 71 ? 10.633 -1.275 10.931 1.00 70.75 71 THR A C 1
ATOM 564 O O . THR A 1 71 ? 11.501 -1.514 10.095 1.00 70.75 71 THR A O 1
ATOM 567 N N . LYS A 1 72 ? 9.452 -1.910 10.938 1.00 70.06 72 LYS A N 1
ATOM 568 C CA . LYS A 1 72 ? 9.109 -3.011 10.025 1.00 70.06 72 LYS A CA 1
ATOM 569 C C . LYS A 1 72 ? 9.061 -2.568 8.559 1.00 70.06 72 LYS A C 1
ATOM 571 O O . LYS A 1 72 ? 9.651 -3.235 7.712 1.00 70.06 72 LYS A O 1
ATOM 576 N N . ILE A 1 73 ? 8.437 -1.424 8.260 1.00 68.62 73 ILE A N 1
ATOM 577 C CA . ILE A 1 73 ? 8.391 -0.846 6.904 1.00 68.62 73 ILE A CA 1
ATOM 578 C C . ILE A 1 73 ? 9.809 -0.552 6.399 1.00 68.62 73 ILE A C 1
ATOM 580 O O . ILE A 1 73 ? 10.146 -0.905 5.269 1.00 68.62 73 ILE A O 1
ATOM 584 N N . GLN A 1 74 ? 10.662 0.051 7.237 1.00 68.00 74 GLN A N 1
ATOM 585 C CA . GLN A 1 74 ? 12.057 0.314 6.872 1.00 68.00 74 GLN A CA 1
ATOM 586 C C . GLN A 1 74 ? 12.836 -0.980 6.628 1.00 68.00 74 GLN A C 1
ATOM 588 O O . GLN A 1 74 ? 13.547 -1.071 5.631 1.00 68.00 74 GLN A O 1
ATOM 593 N N . SER A 1 75 ? 12.675 -1.997 7.480 1.00 68.56 75 SER A N 1
ATOM 594 C CA . SER A 1 75 ? 13.323 -3.298 7.282 1.00 68.56 75 SER A CA 1
ATOM 595 C C . SER A 1 75 ? 12.910 -3.963 5.967 1.00 68.56 75 SER A C 1
ATOM 597 O O . SER A 1 75 ? 13.782 -4.450 5.252 1.00 68.56 75 SER A O 1
ATOM 599 N N . ILE A 1 76 ? 11.620 -3.939 5.606 1.00 68.12 76 ILE A N 1
ATOM 600 C CA . ILE A 1 76 ? 11.130 -4.473 4.322 1.00 68.12 76 ILE A CA 1
ATOM 601 C C . ILE A 1 76 ? 11.735 -3.685 3.158 1.00 68.12 76 ILE A C 1
ATOM 603 O O . ILE A 1 76 ? 12.264 -4.273 2.218 1.00 68.12 76 ILE A O 1
ATOM 607 N N . GLN A 1 77 ? 11.739 -2.353 3.242 1.00 65.56 77 GLN A N 1
ATOM 608 C CA . GLN A 1 77 ? 12.319 -1.508 2.202 1.00 65.56 77 GLN A CA 1
ATOM 609 C C . GLN A 1 77 ? 13.819 -1.782 2.001 1.00 65.56 77 GLN A C 1
ATOM 611 O O . GLN A 1 77 ? 14.282 -1.896 0.868 1.00 65.56 77 GLN A O 1
ATOM 616 N N . THR A 1 78 ? 14.584 -1.922 3.085 1.00 66.38 78 THR A N 1
ATOM 617 C CA . THR A 1 78 ? 16.013 -2.252 3.014 1.00 66.38 78 THR A CA 1
ATOM 618 C C . THR A 1 78 ? 16.247 -3.668 2.491 1.00 66.38 78 THR A C 1
ATOM 620 O O . THR A 1 78 ? 17.152 -3.865 1.683 1.00 66.38 78 THR A O 1
ATOM 623 N N . ALA A 1 79 ? 15.441 -4.649 2.902 1.00 65.81 79 ALA A N 1
ATOM 624 C CA . ALA A 1 79 ? 15.575 -6.029 2.440 1.00 65.81 79 ALA A CA 1
ATOM 625 C C . ALA A 1 79 ? 15.268 -6.172 0.941 1.00 65.81 79 ALA A C 1
ATOM 627 O O . ALA A 1 79 ? 15.997 -6.857 0.229 1.00 65.81 79 ALA A O 1
ATOM 628 N N . CYS A 1 80 ? 14.223 -5.502 0.456 1.00 60.16 80 CYS A N 1
ATOM 629 C CA . CYS A 1 80 ? 13.771 -5.629 -0.928 1.00 60.16 80 CYS A CA 1
ATOM 630 C C . CYS A 1 80 ? 14.554 -4.751 -1.910 1.00 60.16 80 CYS A C 1
ATOM 632 O O . CYS A 1 80 ? 14.724 -5.146 -3.059 1.00 60.16 80 CYS A O 1
ATOM 634 N N . PHE A 1 81 ? 15.046 -3.583 -1.481 1.00 59.34 81 PHE A N 1
ATOM 635 C CA . PHE A 1 81 ? 15.623 -2.590 -2.402 1.00 59.34 81 PHE A CA 1
ATOM 636 C C . PHE A 1 81 ? 17.006 -2.070 -1.980 1.00 59.34 81 PHE A C 1
ATOM 638 O O . PHE A 1 81 ? 17.572 -1.214 -2.654 1.00 59.34 81 PHE A O 1
ATOM 645 N N . GLY A 1 82 ? 17.573 -2.569 -0.875 1.00 53.44 82 GLY A N 1
ATOM 646 C CA . GLY A 1 82 ? 18.877 -2.140 -0.359 1.00 53.44 82 GLY A CA 1
ATOM 647 C C . GLY A 1 82 ? 20.093 -2.875 -0.933 1.00 53.44 82 GLY A C 1
ATOM 648 O O . GLY A 1 82 ? 21.213 -2.411 -0.729 1.00 53.44 82 GLY A O 1
ATOM 649 N N . ARG A 1 83 ? 19.928 -3.997 -1.651 1.00 46.25 83 ARG A N 1
ATOM 650 C CA . ARG A 1 83 ? 21.060 -4.780 -2.185 1.00 46.25 83 ARG A CA 1
ATOM 651 C C . ARG A 1 83 ? 21.135 -4.766 -3.712 1.00 46.25 83 ARG A C 1
ATOM 653 O O . ARG A 1 83 ? 20.350 -5.419 -4.390 1.00 46.25 83 ARG A O 1
ATOM 660 N N . LYS A 1 84 ? 22.184 -4.118 -4.234 1.00 43.91 84 LYS A N 1
ATOM 661 C CA . LYS A 1 84 ? 22.933 -4.665 -5.373 1.00 43.91 84 LYS A CA 1
ATOM 662 C C . LYS A 1 84 ? 23.629 -5.928 -4.848 1.00 43.91 84 LYS A C 1
ATOM 664 O O . LYS A 1 84 ? 24.426 -5.820 -3.929 1.00 43.91 84 LYS A O 1
ATOM 669 N N . GLU A 1 85 ? 23.292 -7.081 -5.412 1.00 41.94 85 GLU A N 1
ATOM 670 C CA . GLU A 1 85 ? 23.875 -8.406 -5.141 1.00 41.94 85 GLU A CA 1
ATOM 671 C C . GLU A 1 85 ? 23.454 -9.144 -3.848 1.00 41.94 85 GLU A C 1
ATOM 673 O O . GLU A 1 85 ? 23.583 -8.684 -2.716 1.00 41.94 85 GLU A O 1
ATOM 678 N N . SER A 1 86 ? 23.060 -10.400 -4.080 1.00 35.19 86 SER A N 1
ATOM 679 C CA . SER A 1 86 ? 22.998 -11.537 -3.155 1.00 35.19 86 SER A CA 1
ATOM 680 C C . SER A 1 86 ? 21.726 -11.768 -2.322 1.00 35.19 86 SER A C 1
ATOM 682 O O . SER A 1 86 ? 21.478 -11.163 -1.271 1.00 35.19 86 SER A O 1
ATOM 684 N N . SER A 1 87 ? 20.993 -12.763 -2.839 1.00 49.25 87 SER A N 1
ATOM 685 C CA . SER A 1 87 ? 20.151 -13.789 -2.211 1.00 49.25 87 SER A CA 1
ATOM 686 C C . SER A 1 87 ? 20.214 -13.902 -0.684 1.00 49.25 87 SER A C 1
ATOM 688 O O . SER A 1 87 ? 21.118 -14.527 -0.132 1.00 49.25 87 SER A O 1
ATOM 690 N N . VAL A 1 88 ? 19.180 -13.391 -0.015 1.00 36.19 88 VAL A N 1
ATOM 691 C CA . VAL A 1 88 ? 18.757 -13.793 1.337 1.00 36.19 88 VAL A CA 1
ATOM 692 C C . VAL A 1 88 ? 17.219 -13.798 1.330 1.00 36.19 88 VAL A C 1
ATOM 694 O O . VAL A 1 88 ? 16.632 -12.894 0.731 1.00 36.19 88 VAL A O 1
ATOM 697 N N . PRO A 1 89 ? 16.557 -14.826 1.895 1.00 36.06 89 PRO A N 1
ATOM 698 C CA . PRO A 1 89 ? 15.128 -15.053 1.707 1.00 36.06 89 PRO A CA 1
ATOM 699 C C . PRO A 1 89 ? 14.289 -13.934 2.340 1.00 36.06 89 PRO A C 1
ATOM 701 O O . PRO A 1 89 ? 14.687 -13.383 3.371 1.00 36.06 89 PRO A O 1
ATOM 704 N N . PRO A 1 90 ? 13.134 -13.594 1.739 1.00 38.19 90 PRO A N 1
ATOM 705 C CA . PRO A 1 90 ? 12.258 -12.556 2.255 1.00 38.19 90 PRO A CA 1
ATOM 706 C C . PRO A 1 90 ? 11.810 -12.900 3.676 1.00 38.19 90 PRO A C 1
ATOM 708 O O . PRO A 1 90 ? 11.536 -14.054 4.009 1.00 38.19 90 PRO A O 1
ATOM 711 N N . VAL A 1 91 ? 11.763 -11.869 4.516 1.00 36.19 91 VAL A N 1
ATOM 712 C CA . VAL A 1 91 ? 11.239 -11.940 5.878 1.00 36.19 91 VAL A CA 1
ATOM 713 C C . VAL A 1 91 ? 9.817 -12.495 5.813 1.00 36.19 91 VAL A C 1
ATOM 715 O O . VAL A 1 91 ? 8.938 -11.908 5.185 1.00 36.19 91 VAL A O 1
ATOM 718 N N . PHE A 1 92 ? 9.630 -13.656 6.439 1.00 36.38 92 PHE A N 1
ATOM 719 C CA . PHE A 1 92 ? 8.375 -14.393 6.487 1.00 36.38 92 PHE A CA 1
ATOM 720 C C . PHE A 1 92 ? 7.261 -13.541 7.109 1.00 36.38 92 PHE A C 1
ATOM 722 O O . PHE A 1 92 ? 7.266 -13.268 8.309 1.00 36.38 92 PHE A O 1
ATOM 729 N N . LEU A 1 93 ? 6.268 -13.195 6.292 1.00 36.47 93 LEU A N 1
ATOM 730 C CA . LEU A 1 93 ? 4.888 -13.058 6.740 1.00 36.47 93 LEU A CA 1
ATOM 731 C C . LEU A 1 93 ? 4.220 -14.410 6.513 1.00 36.47 93 LEU A C 1
ATOM 733 O O . LEU A 1 93 ? 4.425 -15.041 5.478 1.00 36.47 93 LEU A O 1
ATOM 737 N N . SER A 1 94 ? 3.396 -14.847 7.459 1.00 32.94 94 SER A N 1
ATOM 738 C CA . SER A 1 94 ? 2.654 -16.110 7.385 1.00 32.94 94 SER A CA 1
ATOM 739 C C . SER A 1 94 ? 1.757 -16.237 6.142 1.00 32.94 94 SER A C 1
ATOM 741 O O . SER A 1 94 ? 1.268 -17.329 5.888 1.00 32.94 94 SER A O 1
ATOM 743 N N . HIS A 1 95 ? 1.565 -15.164 5.365 1.00 39.78 95 HIS A N 1
ATOM 744 C CA . HIS A 1 95 ? 0.777 -15.126 4.129 1.00 39.78 95 HIS A CA 1
ATOM 745 C C . HIS A 1 95 ? 1.387 -14.161 3.084 1.00 39.78 95 HIS A C 1
ATOM 747 O O . HIS A 1 95 ? 0.677 -13.362 2.479 1.00 39.78 95 HIS A O 1
ATOM 753 N N . SER A 1 96 ? 2.714 -14.166 2.882 1.00 44.56 96 SER A N 1
ATOM 754 C CA . SER A 1 96 ? 3.318 -13.392 1.785 1.00 44.56 96 SER A CA 1
ATOM 755 C C . SER A 1 96 ? 2.970 -14.018 0.430 1.00 44.56 96 SER A C 1
ATOM 757 O O . SER A 1 96 ? 3.546 -15.040 0.047 1.00 44.56 96 SER A O 1
ATOM 759 N N . HIS A 1 97 ? 2.066 -13.396 -0.325 1.00 48.94 97 HIS A N 1
ATOM 760 C CA . HIS A 1 97 ? 2.040 -13.597 -1.770 1.00 48.94 97 HIS A CA 1
ATOM 761 C C . HIS A 1 97 ? 3.384 -13.109 -2.335 1.00 48.94 97 HIS A C 1
ATOM 763 O O . HIS A 1 97 ? 3.892 -12.064 -1.925 1.00 48.94 97 HIS A O 1
ATOM 769 N N . GLY A 1 98 ? 4.001 -13.903 -3.214 1.00 63.72 98 GLY A N 1
ATOM 770 C CA . GLY A 1 98 ? 5.245 -13.528 -3.886 1.00 63.72 98 GLY A CA 1
ATOM 771 C C . GLY A 1 98 ? 5.121 -12.192 -4.627 1.00 63.72 98 GLY A C 1
ATOM 772 O O . GLY A 1 98 ? 4.016 -11.690 -4.836 1.00 63.72 98 GLY A O 1
ATOM 773 N N . LEU A 1 99 ? 6.262 -11.619 -5.024 1.00 75.44 99 LEU A N 1
ATOM 774 C CA . LEU A 1 99 ? 6.305 -10.434 -5.887 1.00 75.44 99 LEU A CA 1
ATOM 775 C C . LEU A 1 99 ? 5.301 -10.584 -7.041 1.00 75.44 99 LEU A C 1
ATOM 777 O O . LEU A 1 99 ? 5.318 -11.594 -7.743 1.00 75.44 99 LEU A O 1
ATOM 781 N N . THR A 1 100 ? 4.437 -9.591 -7.230 1.00 82.06 100 THR A N 1
ATOM 782 C CA . THR A 1 100 ? 3.409 -9.603 -8.278 1.00 82.06 100 THR A CA 1
ATOM 783 C C . THR A 1 100 ? 3.564 -8.398 -9.191 1.00 82.06 100 THR A C 1
ATOM 785 O O . THR A 1 100 ? 3.848 -7.299 -8.730 1.00 82.06 100 THR A O 1
ATOM 788 N N . SER A 1 101 ? 3.369 -8.579 -10.493 1.00 85.69 101 SER A N 1
ATOM 789 C CA . SER A 1 101 ? 3.235 -7.475 -11.453 1.00 85.69 101 SER A CA 1
ATOM 790 C C . SER A 1 101 ? 1.768 -7.121 -11.730 1.00 85.69 101 SER A C 1
ATOM 792 O O . SER A 1 101 ? 1.487 -6.241 -12.544 1.00 85.69 101 SER A O 1
ATOM 794 N N . ASP A 1 102 ? 0.825 -7.822 -11.092 1.00 90.19 102 ASP A N 1
ATOM 795 C CA . ASP A 1 102 ? -0.607 -7.633 -11.297 1.00 90.19 102 ASP A CA 1
ATOM 796 C C . ASP A 1 102 ? -1.115 -6.428 -10.498 1.00 90.19 102 ASP A C 1
ATOM 798 O O . ASP A 1 102 ? -1.355 -6.481 -9.290 1.00 90.19 102 ASP A O 1
ATOM 802 N N . PHE A 1 103 ? -1.264 -5.311 -11.205 1.00 91.69 103 PHE A N 1
ATOM 803 C CA . PHE A 1 103 ? -1.757 -4.068 -10.629 1.00 91.69 103 PHE A CA 1
ATOM 804 C C . PHE A 1 103 ? -3.247 -4.124 -10.257 1.00 91.69 103 PHE A C 1
ATOM 806 O O . PHE A 1 103 ? -3.663 -3.424 -9.329 1.00 91.69 103 PHE A O 1
ATOM 813 N N . GLU A 1 104 ? -4.054 -4.930 -10.952 1.00 93.44 104 GLU A N 1
ATOM 814 C CA . GLU A 1 104 ? -5.477 -5.079 -10.632 1.00 93.44 104 GLU A CA 1
ATOM 815 C C . GLU A 1 104 ? -5.630 -5.819 -9.305 1.00 93.44 104 GLU A C 1
ATOM 817 O O . GLU A 1 104 ? -6.310 -5.311 -8.413 1.00 93.44 104 GLU A O 1
ATOM 822 N N . PHE A 1 105 ? -4.877 -6.905 -9.114 1.00 92.12 105 PHE A N 1
ATOM 823 C CA . PHE A 1 105 ? -4.791 -7.610 -7.835 1.00 92.12 105 PHE A CA 1
ATOM 824 C C . PHE A 1 105 ? -4.335 -6.690 -6.689 1.00 92.12 105 PHE A C 1
ATOM 826 O O . PHE A 1 105 ? -4.968 -6.644 -5.633 1.00 92.12 105 PHE A O 1
ATOM 833 N N . VAL A 1 106 ? -3.272 -5.897 -6.893 1.00 92.62 106 VAL A N 1
ATOM 834 C CA . VAL A 1 106 ? -2.781 -4.938 -5.878 1.00 92.62 106 VAL A CA 1
ATOM 835 C C . VAL A 1 106 ? -3.871 -3.933 -5.502 1.00 92.62 106 VAL A C 1
ATOM 837 O O . VAL A 1 106 ? -4.045 -3.602 -4.325 1.00 92.62 106 VAL A O 1
ATOM 840 N N . THR A 1 107 ? -4.609 -3.447 -6.500 1.00 94.56 107 THR A N 1
ATOM 841 C CA . THR A 1 107 ? -5.696 -2.485 -6.313 1.00 94.56 107 THR A CA 1
ATOM 842 C C . THR A 1 107 ? -6.859 -3.113 -5.556 1.00 94.56 107 THR A C 1
ATOM 844 O O . THR A 1 107 ? -7.381 -2.491 -4.633 1.00 94.56 107 THR A O 1
ATOM 847 N N . GLU A 1 108 ? -7.253 -4.334 -5.914 1.00 94.31 108 GLU A N 1
ATOM 848 C CA . GLU A 1 108 ? -8.336 -5.071 -5.265 1.00 94.31 108 GLU A CA 1
ATOM 849 C C . GLU A 1 108 ? -8.031 -5.319 -3.787 1.00 94.31 108 GLU A C 1
ATOM 851 O O . GLU A 1 108 ? -8.815 -4.918 -2.928 1.00 94.31 108 GLU A O 1
ATOM 856 N N . VAL A 1 109 ? -6.850 -5.862 -3.479 1.00 92.81 109 VAL A N 1
ATOM 857 C CA . VAL A 1 109 ? -6.404 -6.097 -2.099 1.00 92.81 109 VAL A CA 1
ATOM 858 C C . VAL A 1 109 ? -6.368 -4.793 -1.303 1.00 92.81 109 VAL A C 1
ATOM 860 O O . VAL A 1 109 ? -6.892 -4.710 -0.190 1.00 92.81 109 VAL A O 1
ATOM 863 N N . SER A 1 110 ? -5.802 -3.737 -1.893 1.00 94.38 110 SER A N 1
ATOM 864 C CA . SER A 1 110 ? -5.739 -2.421 -1.252 1.00 94.38 110 SER A CA 1
ATOM 865 C C . SER A 1 110 ? -7.129 -1.851 -0.981 1.00 94.38 110 SER A C 1
ATOM 867 O O . SER A 1 110 ? -7.342 -1.215 0.052 1.00 94.38 110 SER A O 1
ATOM 869 N N . ARG A 1 111 ? -8.090 -2.089 -1.881 1.00 95.69 111 ARG A N 1
ATOM 870 C CA . ARG A 1 111 ? -9.480 -1.648 -1.732 1.00 95.69 111 ARG A CA 1
ATOM 871 C C . ARG A 1 111 ? -10.192 -2.403 -0.625 1.00 95.69 111 ARG A C 1
ATOM 873 O O . ARG A 1 111 ? -10.861 -1.774 0.193 1.00 95.69 111 ARG A O 1
ATOM 880 N N . THR A 1 112 ? -10.029 -3.721 -0.585 1.00 94.62 112 THR A N 1
ATOM 881 C CA . THR A 1 112 ? -10.591 -4.576 0.463 1.00 94.62 112 THR A CA 1
ATOM 882 C C . THR A 1 112 ? -10.083 -4.133 1.828 1.00 94.62 112 THR A C 1
ATOM 884 O O . THR A 1 112 ? -10.898 -3.840 2.708 1.00 94.62 112 THR A O 1
ATOM 887 N N . PHE A 1 113 ? -8.772 -3.925 1.971 1.00 93.06 113 PHE A N 1
ATOM 888 C CA . PHE A 1 113 ? -8.186 -3.398 3.203 1.00 93.06 113 PHE A CA 1
ATOM 889 C C . PHE A 1 113 ? -8.705 -2.004 3.546 1.00 93.06 113 PHE A C 1
ATOM 891 O O . PHE A 1 113 ? -9.073 -1.740 4.689 1.00 93.06 113 PHE A O 1
ATOM 898 N N . PHE A 1 114 ? -8.803 -1.114 2.559 1.00 93.12 114 PHE A N 1
ATOM 899 C CA . PHE A 1 114 ? -9.263 0.251 2.782 1.00 93.12 114 PHE A CA 1
ATOM 900 C C . PHE A 1 114 ? -10.716 0.330 3.287 1.00 93.12 114 PHE A C 1
ATOM 902 O O . PHE A 1 114 ? -11.058 1.204 4.082 1.00 93.12 114 PHE A O 1
ATOM 909 N N . ILE A 1 115 ? -11.580 -0.576 2.825 1.00 91.94 115 ILE A N 1
ATOM 910 C CA . ILE A 1 115 ? -13.001 -0.602 3.195 1.00 91.94 115 ILE A CA 1
ATOM 911 C C . ILE A 1 115 ? -13.227 -1.368 4.503 1.00 91.94 115 ILE A C 1
ATOM 913 O O . ILE A 1 115 ? -14.068 -0.966 5.305 1.00 91.94 115 ILE A O 1
ATOM 917 N N . THR A 1 116 ? -12.508 -2.474 4.708 1.00 89.31 116 THR A N 1
ATOM 918 C CA . THR A 1 116 ? -12.836 -3.469 5.746 1.00 89.31 116 THR A CA 1
ATOM 919 C C . THR A 1 116 ? -11.792 -3.597 6.854 1.00 89.31 116 THR A C 1
ATOM 921 O O . THR A 1 116 ? -12.101 -4.123 7.921 1.00 89.31 116 THR A O 1
ATOM 924 N N . GLY A 1 117 ? -10.555 -3.154 6.616 1.00 82.50 117 GLY A N 1
ATOM 925 C CA . GLY A 1 117 ? -9.408 -3.409 7.496 1.00 82.50 117 GLY A CA 1
ATOM 926 C C . GLY A 1 117 ? -8.859 -4.831 7.404 1.00 82.50 117 GLY A C 1
ATOM 927 O O . GLY A 1 117 ? -8.023 -5.219 8.223 1.00 82.50 117 GLY A O 1
ATOM 928 N N . GLN A 1 118 ? -9.340 -5.618 6.440 1.00 78.69 118 GLN A N 1
ATOM 929 C CA . GLN A 1 118 ? -8.958 -7.008 6.203 1.00 78.69 118 GLN A CA 1
ATOM 930 C C . GLN A 1 118 ? -8.326 -7.155 4.814 1.00 78.69 118 GLN A C 1
ATOM 932 O O . GLN A 1 118 ? -8.609 -6.363 3.916 1.00 78.69 118 GLN A O 1
ATOM 937 N N . VAL A 1 119 ? -7.444 -8.145 4.667 1.00 64.88 119 VAL A N 1
ATOM 938 C CA . VAL A 1 119 ? -6.740 -8.486 3.422 1.00 64.88 119 VAL A CA 1
ATOM 939 C C . VAL A 1 119 ? -7.162 -9.875 2.987 1.00 64.88 119 VAL A C 1
ATOM 941 O O . VAL A 1 119 ? -7.215 -10.744 3.887 1.00 64.88 119 VAL A O 1
#